Protein AF-A0A920RS95-F1 (afdb_monomer)

Secondary structure (DSSP, 8-state):
---SS-GGGSTTSS-HHHHHHHHHHHT-S-EEE---HHHHHHHT-SSHHHHHHHHHHHHHHHHHHHTT-TTEEEEEEE-GGG-HHHHHHHHHHHHHTT--EEEE-SSPPTTSPPTTSGGGTTTS----SEE------

Foldseek 3Di:
DDDPQDQCSHQLNPALVSVVVVCVVVPDQAEEDDDDPLVVVLVPDPDPVSNVVSLVVVLVVQLVSCPVDPRYQYAREQECLVDQVRSLVSVVVCVVSVHQHYEYDPDHPPPDDDCPDCRNVVSPDPPPGDYDDDDDD

Radius of gyration: 16.33 Å; Cα contacts (8 Å, |Δi|>4): 146; chains: 1; bounding box: 44×39×38 Å

Solvent-accessible surface area (backbone atoms only — not comparable to full-atom values): 8245 Å² total; per-residue (Å²): 135,80,76,88,58,49,70,84,64,22,79,31,58,88,41,46,67,43,30,49,51,46,40,60,77,71,65,62,83,66,44,80,46,75,80,59,72,69,45,59,57,30,74,64,44,85,48,66,70,56,24,53,54,36,45,54,52,50,32,53,47,40,51,59,47,29,69,75,39,92,44,42,43,32,45,33,67,31,55,51,74,71,35,54,75,54,22,48,53,44,48,53,52,33,52,77,67,71,50,69,31,45,35,62,69,90,68,62,49,91,94,57,73,56,85,83,40,67,70,63,60,74,75,78,63,86,81,88,54,61,76,56,86,79,84,85,128

Sequence (137 aa):
MSMEHKGWNGLGAFDSKERKLANDLLGFDAYILFPTSAFNQVIAAKEQKILMGGIQALNRGLATFCKEDKRMFPTAYIPLGLGPDIAKKFVEEAISMDFSVILIDTVAPRGQISFTHPDYKNSGQQFRMQICLLLYM

Structure (mmCIF, N/CA/C/O backbone):
data_AF-A0A920RS95-F1
#
_entry.id   AF-A0A920RS95-F1
#
loop_
_atom_site.group_PDB
_atom_site.id
_atom_site.type_symbol
_atom_site.label_atom_id
_atom_site.label_alt_id
_atom_site.label_comp_id
_atom_site.label_asym_id
_atom_site.label_entity_id
_atom_site.label_seq_id
_atom_site.pdbx_PDB_ins_code
_atom_site.Cartn_x
_atom_site.Cartn_y
_atom_site.Cartn_z
_atom_site.occupancy
_atom_site.B_iso_or_equiv
_atom_site.auth_seq_id
_atom_site.auth_comp_id
_atom_site.auth_asym_id
_atom_site.auth_atom_id
_atom_site.pdbx_PDB_model_num
ATOM 1 N N . MET A 1 1 ? -29.349 15.611 -5.390 1.00 51.88 1 MET A N 1
ATOM 2 C CA . MET A 1 1 ? -28.487 16.076 -4.283 1.00 51.88 1 MET A CA 1
ATOM 3 C C . MET A 1 1 ? -27.042 15.847 -4.693 1.00 51.88 1 MET A C 1
ATOM 5 O O . MET A 1 1 ? -26.689 14.702 -4.948 1.00 51.88 1 MET A O 1
ATOM 9 N N . SER A 1 2 ? -26.233 16.896 -4.848 1.00 75.25 2 SER A N 1
ATOM 10 C CA . SER A 1 2 ? -24.783 16.750 -5.026 1.00 75.25 2 SER A CA 1
ATOM 11 C C . SER A 1 2 ? -24.109 16.754 -3.657 1.00 75.25 2 SER A C 1
ATOM 13 O O . SER A 1 2 ? -24.389 17.629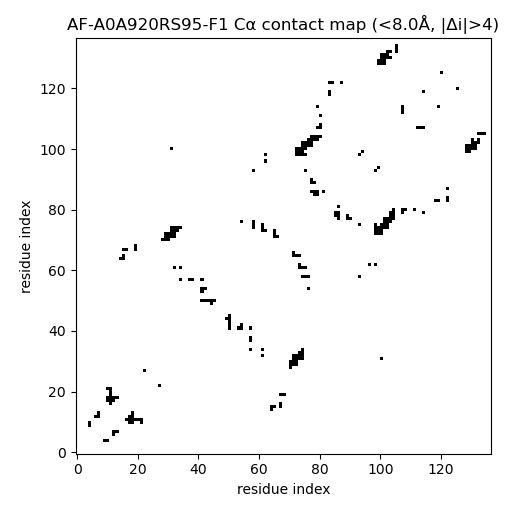 -2.846 1.00 75.25 2 SER A O 1
ATOM 15 N N . MET A 1 3 ? -23.225 15.793 -3.392 1.00 76.12 3 MET A N 1
ATOM 16 C CA . MET A 1 3 ? -22.359 15.824 -2.209 1.00 76.12 3 MET A CA 1
ATOM 17 C C . MET A 1 3 ? -21.352 16.974 -2.339 1.00 76.12 3 MET A C 1
ATOM 19 O O . MET A 1 3 ? -20.485 16.915 -3.213 1.00 76.12 3 MET A O 1
ATOM 23 N N . GLU A 1 4 ? -21.465 17.994 -1.484 1.00 79.56 4 GLU A N 1
ATOM 24 C CA . GLU A 1 4 ? -20.578 19.173 -1.487 1.00 79.56 4 GLU A CA 1
ATOM 25 C C . GLU A 1 4 ? -19.144 18.838 -1.046 1.00 79.56 4 GLU A C 1
ATOM 27 O O . GLU A 1 4 ? -18.174 19.366 -1.588 1.00 79.56 4 GLU A O 1
ATOM 32 N N . HIS A 1 5 ? -19.000 17.877 -0.133 1.00 83.62 5 HIS A N 1
ATOM 33 C CA . HIS A 1 5 ? -17.718 17.409 0.389 1.00 83.62 5 HIS A CA 1
ATOM 34 C C . HIS A 1 5 ? -17.476 15.965 -0.056 1.00 83.62 5 HIS A C 1
ATOM 36 O O . HIS A 1 5 ? -17.941 15.011 0.567 1.00 83.62 5 HIS A O 1
ATOM 42 N N . LYS A 1 6 ? -16.786 15.799 -1.190 1.00 81.81 6 LYS A N 1
ATOM 43 C CA . LYS A 1 6 ? -16.461 14.488 -1.774 1.00 81.81 6 LYS A CA 1
ATOM 44 C C . LYS A 1 6 ? -15.010 14.411 -2.232 1.00 81.81 6 LYS A C 1
ATOM 46 O O . LYS A 1 6 ? -14.385 15.431 -2.525 1.00 81.81 6 LYS A O 1
ATOM 51 N N . GLY A 1 7 ? -14.501 13.188 -2.367 1.00 84.44 7 GLY A N 1
ATOM 52 C CA . GLY A 1 7 ? -13.139 12.947 -2.841 1.00 84.44 7 GLY A CA 1
ATOM 53 C C . GLY A 1 7 ? -12.117 13.631 -1.935 1.00 84.44 7 GLY A C 1
ATOM 54 O O . GLY A 1 7 ? -12.075 13.343 -0.746 1.00 84.44 7 GLY A O 1
ATOM 55 N N . TRP A 1 8 ? -11.338 14.558 -2.496 1.00 86.19 8 TRP A N 1
ATOM 56 C CA . TRP A 1 8 ? -10.285 15.302 -1.792 1.00 86.19 8 TRP A CA 1
ATOM 57 C C . TRP A 1 8 ? -10.813 16.154 -0.632 1.00 86.19 8 TRP A C 1
ATOM 59 O O . TRP A 1 8 ? -10.119 16.328 0.359 1.00 86.19 8 TRP A O 1
ATOM 69 N N . ASN A 1 9 ? -12.048 16.646 -0.736 1.00 89.12 9 ASN A N 1
ATOM 70 C CA . ASN A 1 9 ? -12.681 17.449 0.313 1.00 89.12 9 ASN A CA 1
ATOM 71 C C . ASN A 1 9 ? -13.513 16.595 1.282 1.00 89.12 9 ASN A C 1
ATOM 73 O O . ASN A 1 9 ? -14.262 17.142 2.086 1.00 89.12 9 ASN A O 1
ATOM 77 N N . GLY A 1 10 ? -13.473 15.266 1.147 1.00 91.56 10 GLY A N 1
ATOM 78 C CA . GLY A 1 10 ? -14.188 14.360 2.038 1.00 91.56 10 GLY A CA 1
ATOM 79 C C . GLY A 1 10 ? -13.484 14.223 3.388 1.00 91.56 10 GLY A C 1
ATOM 80 O O . GLY A 1 10 ? -12.255 14.251 3.456 1.00 91.56 10 GLY A O 1
ATOM 81 N N . LEU A 1 11 ? -14.266 14.015 4.448 1.00 94.12 11 LEU A N 1
ATOM 82 C CA . LEU A 1 11 ? -13.754 13.726 5.789 1.00 94.12 11 LEU A CA 1
ATOM 83 C C . LEU A 1 11 ? -12.776 12.541 5.743 1.00 94.12 11 LEU A C 1
ATOM 85 O O . LEU A 1 11 ? -13.118 11.465 5.240 1.00 94.12 11 LEU A O 1
ATOM 89 N N . GLY A 1 12 ? -11.553 12.738 6.237 1.00 94.50 12 GLY A N 1
ATOM 90 C CA . GLY A 1 12 ? -10.539 11.684 6.249 1.00 94.50 12 GLY A CA 1
ATOM 91 C C . GLY A 1 12 ? -9.896 11.384 4.900 1.00 94.50 12 GLY A C 1
ATOM 92 O O . GLY A 1 12 ? -9.291 10.322 4.726 1.00 94.50 12 GLY A O 1
ATOM 93 N N . ALA A 1 13 ? -10.025 12.273 3.912 1.00 93.38 13 ALA A N 1
ATOM 94 C CA . ALA A 1 13 ? -9.297 12.149 2.650 1.00 93.38 13 ALA A CA 1
ATOM 95 C C . ALA A 1 13 ? -7.771 12.174 2.853 1.00 93.38 13 ALA A C 1
ATOM 97 O O . ALA A 1 13 ? -7.066 11.430 2.174 1.00 93.38 13 ALA A O 1
ATOM 98 N N . PHE A 1 14 ? -7.285 12.982 3.803 1.00 93.25 14 PHE A N 1
ATOM 99 C CA . PHE A 1 14 ? -5.853 13.203 4.047 1.00 93.25 14 PHE A CA 1
ATOM 100 C C . PHE A 1 14 ? -5.420 13.068 5.512 1.00 93.25 14 PHE A C 1
ATOM 102 O O . PHE A 1 14 ? -4.221 13.017 5.774 1.00 93.25 14 PHE A O 1
ATOM 109 N N . ASP A 1 15 ? -6.361 12.963 6.452 1.00 95.94 15 ASP A N 1
ATOM 110 C CA . ASP A 1 15 ? -6.082 12.760 7.876 1.00 95.94 15 ASP A CA 1
ATOM 111 C C . ASP A 1 15 ? -6.602 11.389 8.339 1.00 95.94 15 ASP A C 1
ATOM 113 O O . ASP A 1 15 ? -7.741 11.000 8.062 1.00 95.94 15 ASP A O 1
ATOM 117 N N . SER A 1 16 ? -5.752 10.625 9.025 1.00 96.81 16 SER A N 1
ATOM 118 C CA . SER A 1 16 ? -6.061 9.256 9.445 1.00 96.81 16 SER A CA 1
ATOM 119 C C . SER A 1 16 ? -7.069 9.197 10.595 1.00 96.81 16 SER A C 1
ATOM 121 O O . SER A 1 16 ? -7.872 8.262 10.657 1.00 96.81 16 SER A O 1
ATOM 123 N N . LYS A 1 17 ? -7.085 10.199 11.483 1.00 97.69 17 LYS A N 1
ATOM 124 C CA . LYS A 1 17 ? -8.046 10.285 12.596 1.00 97.69 17 LYS A CA 1
ATOM 125 C C . LYS A 1 17 ? -9.427 10.624 12.072 1.00 97.69 17 LYS A C 1
ATOM 127 O O . LYS A 1 17 ? -10.411 9.998 12.464 1.00 97.69 17 LYS A O 1
ATOM 132 N N . GLU A 1 18 ? -9.499 11.559 11.134 1.00 97.12 18 GLU A N 1
ATOM 133 C CA . GLU A 1 18 ? -10.737 11.842 10.419 1.00 97.12 18 GLU A CA 1
ATOM 134 C C . GLU A 1 18 ? -11.208 10.631 9.608 1.00 97.12 18 GLU A C 1
ATOM 136 O O . GLU A 1 18 ? -12.404 10.347 9.580 1.00 97.12 18 GLU A O 1
ATOM 141 N N . ARG A 1 19 ? -10.291 9.873 8.985 1.00 96.56 19 ARG A N 1
ATOM 142 C CA . ARG A 1 19 ? -10.655 8.641 8.267 1.00 96.56 19 ARG A CA 1
ATOM 143 C C . ARG A 1 19 ? -11.269 7.616 9.205 1.00 96.56 19 ARG A C 1
ATOM 145 O O . ARG A 1 19 ? -12.272 7.005 8.847 1.00 96.56 19 ARG A O 1
ATOM 152 N N . LYS A 1 20 ? -10.698 7.441 10.395 1.00 96.75 20 LYS A N 1
ATOM 153 C CA . LYS A 1 20 ? -11.257 6.566 11.428 1.00 96.75 20 LYS A CA 1
ATOM 154 C C . LYS A 1 20 ? -12.667 7.007 11.819 1.00 96.75 20 LYS A C 1
ATOM 156 O O . LYS A 1 20 ? -13.566 6.176 11.830 1.00 96.75 20 LYS A O 1
ATOM 161 N N . LEU A 1 21 ? -12.880 8.305 12.045 1.00 96.56 21 LEU A N 1
ATOM 162 C CA . LEU A 1 21 ? -14.210 8.844 12.337 1.00 96.56 21 LEU A CA 1
ATOM 163 C C . LEU A 1 21 ? -15.197 8.587 11.190 1.00 96.56 21 LEU A C 1
ATOM 165 O O . LEU A 1 21 ? -16.310 8.130 11.429 1.00 96.56 21 LEU A O 1
ATOM 169 N N . ALA A 1 22 ? -14.800 8.858 9.945 1.00 95.12 22 ALA A N 1
ATOM 170 C CA . ALA A 1 22 ? -15.642 8.604 8.779 1.00 95.12 22 ALA A CA 1
ATOM 171 C C . ALA A 1 22 ? -16.036 7.122 8.683 1.00 95.12 22 ALA A C 1
ATOM 173 O O . ALA A 1 22 ? -17.193 6.796 8.432 1.00 95.12 22 ALA A O 1
ATOM 174 N N . ASN A 1 23 ? -15.078 6.234 8.929 1.00 95.06 23 ASN A N 1
ATOM 175 C CA . ASN A 1 23 ? -15.271 4.793 8.968 1.00 95.06 23 ASN A CA 1
ATOM 176 C C . ASN A 1 23 ? -16.244 4.374 10.090 1.00 95.06 23 ASN A C 1
ATOM 178 O O . ASN A 1 23 ? -17.187 3.628 9.834 1.00 95.06 23 ASN A O 1
ATOM 182 N N . ASP A 1 24 ? -16.091 4.915 11.302 1.00 96.06 24 ASP A N 1
ATOM 183 C CA . ASP A 1 24 ? -17.012 4.665 12.421 1.00 96.06 24 ASP A CA 1
ATOM 184 C C . ASP A 1 24 ? -18.445 5.111 12.111 1.00 96.06 24 ASP A C 1
ATOM 186 O O . ASP A 1 24 ? -19.392 4.366 12.359 1.00 96.06 24 ASP A O 1
ATOM 190 N N . LEU A 1 25 ? -18.609 6.299 11.523 1.00 95.75 25 LEU A N 1
ATOM 191 C CA . LEU A 1 25 ? -19.919 6.842 11.148 1.00 95.75 25 LEU A CA 1
ATOM 192 C C . LEU A 1 25 ? -20.616 6.008 10.068 1.00 95.75 25 LEU A C 1
ATOM 194 O O . LEU A 1 25 ? -21.841 5.906 10.065 1.00 95.75 25 LEU A O 1
ATOM 198 N N . LEU A 1 26 ? -19.844 5.435 9.144 1.00 94.06 26 LEU A N 1
ATOM 199 C CA . LEU A 1 26 ? -20.363 4.579 8.078 1.00 94.06 26 LEU A CA 1
ATOM 200 C C . LEU A 1 26 ? -20.557 3.123 8.531 1.00 94.06 26 LEU A C 1
ATOM 202 O O . LEU A 1 26 ? -21.256 2.371 7.856 1.00 94.06 26 LEU A O 1
ATOM 206 N N . GLY A 1 27 ? -19.978 2.742 9.672 1.00 95.88 27 GLY A N 1
ATOM 207 C CA . GLY A 1 27 ? -20.210 1.459 10.325 1.00 95.88 27 GLY A CA 1
ATOM 208 C C . GLY A 1 27 ? -19.537 0.263 9.657 1.00 95.88 27 GLY A C 1
ATOM 209 O O . GLY A 1 27 ? -20.081 -0.834 9.753 1.00 95.88 27 GLY A O 1
ATOM 210 N N . PHE A 1 28 ? -18.394 0.428 8.974 1.00 94.19 28 PHE A N 1
ATOM 211 C CA . PHE A 1 28 ? -17.669 -0.744 8.464 1.00 94.19 28 PHE A CA 1
ATOM 212 C C . PHE A 1 28 ? -16.653 -1.315 9.466 1.00 94.19 28 PHE A C 1
ATOM 214 O O . PHE A 1 28 ? -15.985 -0.595 10.218 1.00 94.19 28 PHE A O 1
ATOM 221 N N . ASP A 1 29 ? -16.491 -2.635 9.408 1.00 94.56 29 ASP A N 1
ATOM 222 C CA . ASP A 1 29 ? -15.625 -3.404 10.305 1.00 94.56 29 ASP A CA 1
ATOM 223 C C . ASP A 1 29 ? -14.178 -3.536 9.803 1.00 94.56 29 ASP A C 1
ATOM 225 O O . ASP A 1 29 ? -13.265 -3.768 10.594 1.00 94.56 29 ASP A O 1
ATOM 229 N N . ALA A 1 30 ? -13.950 -3.387 8.494 1.00 94.38 30 ALA A N 1
ATOM 230 C CA . ALA A 1 30 ? -12.643 -3.501 7.849 1.00 94.38 30 ALA A CA 1
ATOM 231 C C . ALA A 1 30 ? -12.610 -2.734 6.519 1.00 94.38 30 ALA A C 1
ATOM 233 O O . ALA A 1 30 ? -13.618 -2.647 5.816 1.00 94.38 30 ALA A O 1
ATOM 234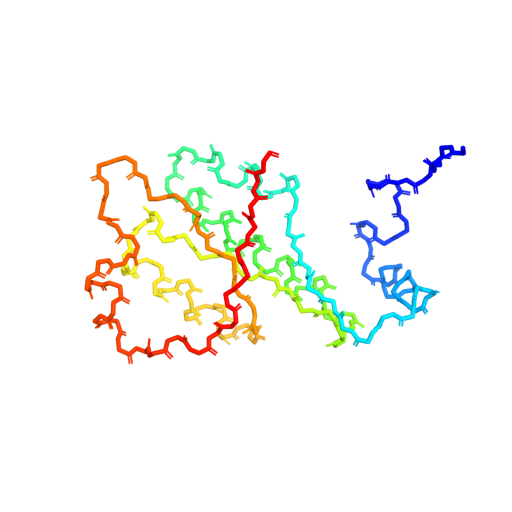 N N . TYR A 1 31 ? -11.437 -2.208 6.157 1.00 91.19 31 TYR A N 1
ATOM 235 C CA . TYR A 1 31 ? -11.262 -1.314 5.011 1.00 91.19 31 TYR A CA 1
ATOM 236 C C . TYR A 1 31 ? -9.945 -1.578 4.312 1.00 91.19 31 TYR A C 1
ATOM 238 O O . TYR A 1 31 ? -8.896 -1.516 4.943 1.00 91.19 31 TYR A O 1
ATOM 246 N N . ILE A 1 32 ? -9.979 -1.779 3.001 1.00 95.38 32 ILE A N 1
ATOM 247 C CA . ILE A 1 32 ? -8.761 -1.825 2.195 1.00 95.38 32 ILE A CA 1
ATOM 248 C C . ILE A 1 32 ? -8.499 -0.421 1.652 1.00 95.38 32 ILE A C 1
ATOM 250 O O . ILE A 1 32 ? -9.356 0.157 0.979 1.00 95.38 32 ILE A O 1
ATOM 254 N N . LEU A 1 33 ? -7.329 0.139 1.958 1.00 94.62 33 LEU A N 1
ATOM 255 C CA . LEU A 1 33 ? -6.959 1.492 1.559 1.00 94.62 33 LEU A CA 1
ATOM 256 C C . LEU A 1 33 ? -6.033 1.465 0.341 1.00 94.62 33 LEU A C 1
ATOM 258 O O . LEU A 1 33 ? -4.884 1.031 0.433 1.00 94.62 33 LEU A O 1
ATOM 262 N N . PHE A 1 34 ? -6.534 1.990 -0.778 1.00 95.12 34 PHE A N 1
ATOM 263 C CA . PHE A 1 34 ? -5.789 2.133 -2.027 1.00 95.12 34 PHE A CA 1
ATOM 264 C C . PHE A 1 34 ? -5.265 3.564 -2.209 1.00 95.12 34 PHE A C 1
ATOM 266 O O . PHE A 1 34 ? -5.967 4.527 -1.880 1.00 95.12 34 PHE A O 1
ATOM 273 N N . PRO A 1 35 ? -4.068 3.737 -2.790 1.00 94.00 35 PRO A N 1
ATOM 274 C CA . PRO A 1 35 ? -3.601 5.045 -3.218 1.00 94.00 35 PRO A CA 1
ATOM 275 C C . PRO A 1 35 ? -4.333 5.503 -4.490 1.00 94.00 35 PRO A C 1
ATOM 277 O O . PRO A 1 35 ? -4.733 4.694 -5.324 1.00 94.00 35 PRO A O 1
ATOM 280 N N . THR A 1 36 ? -4.481 6.820 -4.655 1.00 91.31 36 THR A N 1
ATOM 281 C CA . THR A 1 36 ? -5.154 7.433 -5.815 1.00 91.31 36 THR A CA 1
ATOM 282 C C . THR A 1 36 ? -4.181 8.297 -6.622 1.00 91.31 36 THR A C 1
ATOM 284 O O . THR A 1 36 ? -3.342 7.774 -7.350 1.00 91.31 36 THR A O 1
ATOM 287 N N . SER A 1 37 ? -4.218 9.623 -6.486 1.00 90.75 37 SER A N 1
ATOM 288 C CA . SER A 1 37 ? -3.423 10.536 -7.316 1.00 90.75 37 SER A CA 1
ATOM 289 C C . SER A 1 37 ? -1.912 10.363 -7.134 1.00 90.75 37 SER A C 1
ATOM 291 O O . SER A 1 37 ? -1.172 10.442 -8.112 1.00 90.75 37 SER A O 1
ATOM 293 N N . ALA A 1 38 ? -1.455 10.067 -5.913 1.00 92.69 38 ALA A N 1
ATOM 294 C CA . ALA A 1 38 ? -0.044 9.789 -5.643 1.00 92.69 38 ALA A CA 1
ATOM 295 C C . ALA A 1 38 ? 0.458 8.545 -6.398 1.00 92.69 38 ALA A C 1
ATOM 297 O O . ALA A 1 38 ? 1.592 8.528 -6.868 1.00 92.69 38 ALA A O 1
ATOM 298 N N . PHE A 1 39 ? -0.396 7.531 -6.577 1.00 95.50 39 PHE A N 1
ATOM 299 C CA . PHE A 1 39 ? -0.046 6.328 -7.330 1.00 95.50 39 PHE A CA 1
ATOM 300 C C . PHE A 1 39 ? 0.257 6.657 -8.790 1.00 95.50 39 PHE A C 1
ATOM 302 O O . PHE A 1 39 ? 1.333 6.326 -9.280 1.00 95.50 39 PHE A O 1
ATOM 309 N N . ASN A 1 40 ? -0.644 7.396 -9.446 1.00 93.06 40 ASN A N 1
ATOM 310 C CA . ASN A 1 40 ? -0.484 7.808 -10.843 1.00 93.06 40 ASN A CA 1
ATOM 311 C C . ASN A 1 40 ? 0.800 8.617 -11.067 1.00 93.06 40 ASN A C 1
ATOM 313 O O . ASN A 1 40 ? 1.464 8.452 -12.086 1.00 93.06 40 ASN A O 1
ATOM 317 N N . GLN A 1 41 ? 1.171 9.471 -10.110 1.00 93.94 41 GLN A N 1
ATOM 318 C CA . GLN A 1 41 ? 2.418 10.236 -10.173 1.00 93.94 41 GLN A CA 1
ATOM 319 C C . GLN A 1 41 ? 3.653 9.337 -10.043 1.00 93.94 41 GLN A C 1
ATOM 321 O O . GLN A 1 41 ? 4.608 9.505 -10.798 1.00 93.94 41 GLN A O 1
ATOM 326 N N . VAL A 1 42 ? 3.627 8.372 -9.118 1.00 96.44 42 VAL A N 1
ATOM 327 C CA . VAL A 1 42 ? 4.731 7.425 -8.906 1.00 96.44 42 VAL A CA 1
ATOM 328 C C . VAL A 1 42 ? 4.949 6.547 -10.137 1.00 96.44 42 VAL A C 1
ATOM 330 O O . VAL A 1 42 ? 6.075 6.463 -10.624 1.00 96.44 42 VAL A O 1
ATOM 333 N N . ILE A 1 43 ? 3.895 5.929 -10.678 1.00 94.06 43 ILE A N 1
ATOM 334 C CA . ILE A 1 43 ? 4.025 5.011 -11.824 1.00 94.06 43 ILE A CA 1
ATOM 335 C C . ILE A 1 43 ? 4.353 5.730 -13.141 1.00 94.06 43 ILE A C 1
ATOM 337 O O . ILE A 1 43 ? 4.825 5.098 -14.081 1.00 94.06 43 ILE A O 1
ATOM 341 N N . ALA A 1 44 ? 4.140 7.047 -13.216 1.00 94.44 44 ALA A N 1
ATOM 342 C CA . ALA A 1 44 ? 4.531 7.864 -14.364 1.00 94.44 44 ALA A CA 1
ATOM 343 C C . ALA A 1 44 ? 6.039 8.192 -14.400 1.00 94.44 44 ALA A C 1
ATOM 345 O O . ALA A 1 44 ? 6.516 8.793 -15.370 1.00 94.44 44 ALA A O 1
ATOM 346 N N . ALA A 1 45 ? 6.803 7.827 -13.363 1.00 96.50 45 ALA A N 1
ATOM 347 C CA . ALA A 1 45 ? 8.243 8.048 -13.322 1.00 96.50 45 ALA A CA 1
ATOM 348 C C . ALA A 1 45 ? 8.960 7.286 -14.451 1.00 96.50 45 ALA A C 1
ATOM 350 O O . ALA A 1 45 ? 8.842 6.071 -14.585 1.00 96.50 45 ALA A O 1
ATOM 351 N N . LYS A 1 46 ? 9.749 8.013 -15.251 1.00 93.62 46 LYS A N 1
ATOM 352 C CA . LYS A 1 46 ? 10.492 7.446 -16.392 1.00 93.62 46 LYS A CA 1
ATOM 353 C C . LYS A 1 46 ? 11.790 6.762 -15.977 1.00 93.62 46 LYS A C 1
ATOM 355 O O . LYS A 1 46 ? 12.224 5.804 -16.605 1.00 93.62 46 LYS A O 1
ATOM 360 N N . GLU A 1 47 ? 12.430 7.280 -14.935 1.00 96.81 47 GLU A N 1
ATOM 361 C CA . GLU A 1 47 ? 13.668 6.726 -14.405 1.00 96.81 47 GLU A CA 1
ATOM 362 C C . GLU A 1 47 ? 13.353 5.634 -13.387 1.00 96.81 47 GLU A C 1
ATOM 364 O O . GLU A 1 47 ? 12.694 5.887 -12.377 1.00 96.81 47 GLU A O 1
ATOM 369 N N . GLN A 1 48 ? 13.886 4.431 -13.603 1.00 95.44 48 GLN A N 1
ATOM 370 C CA . GLN A 1 48 ? 13.628 3.280 -12.733 1.00 95.44 48 GLN A CA 1
ATOM 371 C C . GLN A 1 48 ? 13.988 3.553 -11.264 1.00 95.44 48 GLN A C 1
ATOM 373 O O . GLN A 1 48 ? 13.271 3.127 -10.362 1.00 95.44 48 GLN A O 1
ATOM 378 N N . LYS A 1 49 ? 15.069 4.301 -11.001 1.00 97.25 49 LYS A N 1
ATOM 379 C CA . LYS A 1 49 ? 15.459 4.689 -9.635 1.00 97.25 49 LYS A CA 1
ATOM 380 C C . LYS A 1 49 ? 14.387 5.546 -8.954 1.00 97.25 49 LYS A C 1
ATOM 382 O O . LYS A 1 49 ? 14.101 5.337 -7.777 1.00 97.25 49 LYS A O 1
ATOM 387 N N . ILE A 1 50 ? 13.798 6.488 -9.691 1.00 98.12 50 ILE A N 1
ATOM 388 C CA . ILE A 1 50 ? 12.738 7.370 -9.192 1.00 98.12 50 ILE A CA 1
ATOM 389 C C . ILE A 1 50 ? 11.447 6.582 -8.989 1.00 98.12 50 ILE A C 1
ATOM 391 O O . ILE A 1 50 ? 10.819 6.726 -7.944 1.00 98.12 50 ILE A O 1
ATOM 395 N N . LEU A 1 51 ? 11.101 5.695 -9.928 1.00 97.50 51 LEU A N 1
ATOM 396 C CA . LEU A 1 51 ? 9.965 4.787 -9.791 1.00 97.50 51 LEU A CA 1
ATOM 397 C C . LEU A 1 51 ? 10.085 3.947 -8.514 1.00 97.50 51 LEU A C 1
ATOM 399 O O . LEU A 1 51 ? 9.208 4.008 -7.660 1.00 97.50 51 LEU A O 1
ATOM 403 N N . MET A 1 52 ? 11.191 3.218 -8.337 1.00 98.19 52 MET A N 1
ATOM 404 C CA . MET A 1 52 ? 11.386 2.360 -7.162 1.00 98.19 52 MET A CA 1
ATOM 405 C C . MET A 1 52 ? 11.343 3.163 -5.857 1.00 98.19 52 MET A C 1
ATOM 407 O O . MET A 1 52 ? 10.611 2.792 -4.942 1.00 98.19 52 MET A O 1
ATOM 411 N N . GLY A 1 53 ? 12.055 4.294 -5.780 1.00 98.38 53 GLY A N 1
ATOM 412 C CA . GLY A 1 53 ? 12.025 5.153 -4.593 1.00 98.38 53 GLY A CA 1
ATOM 413 C C . GLY A 1 53 ? 10.631 5.723 -4.300 1.00 98.38 53 GLY A C 1
ATOM 414 O O . GLY A 1 53 ? 10.225 5.795 -3.139 1.00 98.38 53 GLY A O 1
ATOM 415 N N . GLY A 1 54 ? 9.876 6.070 -5.345 1.00 98.44 54 GLY A N 1
ATOM 416 C CA . GLY A 1 54 ? 8.493 6.529 -5.248 1.00 98.44 54 GLY A CA 1
ATOM 417 C C . GLY A 1 54 ? 7.552 5.450 -4.718 1.00 98.44 54 GLY A C 1
ATOM 418 O O . GLY A 1 54 ? 6.753 5.732 -3.828 1.00 98.44 54 GLY A O 1
ATOM 419 N N . ILE A 1 55 ? 7.686 4.206 -5.186 1.00 98.44 55 ILE A N 1
ATOM 420 C CA . ILE A 1 55 ? 6.894 3.068 -4.691 1.00 98.44 55 ILE A CA 1
ATOM 421 C C . ILE A 1 55 ? 7.186 2.818 -3.210 1.00 98.44 55 ILE A C 1
ATOM 423 O O . ILE A 1 55 ? 6.262 2.674 -2.412 1.00 98.44 55 ILE A O 1
ATOM 427 N N . GLN A 1 56 ? 8.461 2.828 -2.816 1.00 98.44 56 GLN A N 1
ATOM 428 C CA . GLN A 1 56 ? 8.846 2.656 -1.414 1.00 98.44 56 GLN A CA 1
ATOM 429 C C . GLN A 1 56 ? 8.277 3.771 -0.526 1.00 98.44 56 GLN A C 1
ATOM 431 O O . GLN A 1 56 ? 7.751 3.508 0.556 1.00 98.44 56 GLN A O 1
ATOM 436 N N . ALA A 1 57 ? 8.347 5.026 -0.982 1.00 98.38 57 ALA A N 1
ATOM 437 C CA . ALA A 1 57 ? 7.756 6.154 -0.268 1.00 98.38 57 ALA A CA 1
ATOM 438 C C . ALA A 1 57 ? 6.227 6.029 -0.156 1.00 98.38 57 ALA A C 1
ATOM 440 O O . ALA A 1 57 ? 5.678 6.260 0.922 1.00 98.38 57 ALA A O 1
ATOM 441 N N . LEU A 1 58 ? 5.555 5.612 -1.232 1.00 98.31 58 LEU A N 1
ATOM 442 C CA . LEU A 1 58 ? 4.110 5.401 -1.266 1.00 98.31 58 LEU A CA 1
ATOM 443 C C . LEU A 1 58 ? 3.671 4.319 -0.274 1.00 98.31 58 LEU A C 1
ATOM 445 O O . LEU A 1 58 ? 2.774 4.560 0.535 1.00 98.31 58 LEU A O 1
ATOM 449 N N . ASN A 1 59 ? 4.337 3.162 -0.293 1.00 98.31 59 ASN A N 1
ATOM 450 C CA . ASN A 1 59 ? 4.037 2.052 0.610 1.00 98.31 59 ASN A CA 1
ATOM 451 C C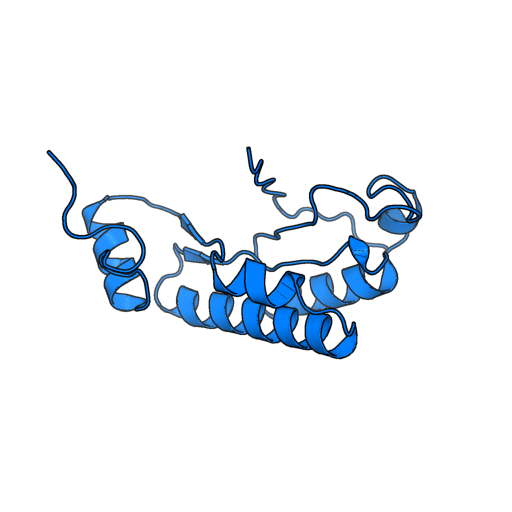 . ASN A 1 59 ? 4.250 2.472 2.073 1.00 98.31 59 ASN A C 1
ATOM 453 O O . ASN A 1 59 ? 3.350 2.305 2.894 1.00 98.31 59 ASN A O 1
ATOM 457 N N . ARG A 1 60 ? 5.377 3.120 2.408 1.00 98.06 60 ARG A N 1
ATOM 458 C CA . ARG A 1 60 ? 5.601 3.645 3.771 1.00 98.06 60 ARG A CA 1
ATOM 459 C C . ARG A 1 60 ? 4.555 4.679 4.192 1.00 98.06 60 ARG A C 1
ATOM 461 O O . ARG A 1 60 ? 4.152 4.698 5.357 1.00 98.06 60 ARG A O 1
ATOM 468 N N . GLY A 1 61 ? 4.118 5.529 3.264 1.00 97.44 61 GLY A N 1
ATOM 469 C CA . GLY A 1 61 ? 3.066 6.515 3.500 1.00 97.44 61 GLY A CA 1
ATOM 470 C C . GLY A 1 61 ? 1.735 5.859 3.866 1.00 97.44 61 GLY A C 1
ATOM 471 O O . GLY A 1 61 ? 1.158 6.191 4.899 1.00 97.44 61 GLY A O 1
ATOM 472 N N . LEU A 1 62 ? 1.292 4.873 3.080 1.00 97.44 62 LEU A N 1
ATOM 473 C CA . LEU A 1 62 ? 0.065 4.114 3.352 1.00 97.44 62 LEU A CA 1
ATOM 474 C C . LEU A 1 62 ? 0.146 3.325 4.661 1.00 97.44 62 LEU A C 1
ATOM 476 O O . LEU A 1 62 ? -0.805 3.355 5.444 1.00 97.44 62 LEU A O 1
ATOM 480 N N . ALA A 1 63 ? 1.284 2.674 4.924 1.00 97.25 63 ALA A N 1
ATOM 481 C CA . ALA A 1 63 ? 1.526 1.986 6.190 1.00 97.25 63 ALA A CA 1
ATOM 482 C C . ALA A 1 63 ? 1.376 2.947 7.371 1.00 97.25 63 ALA A C 1
ATOM 484 O O . ALA A 1 63 ? 0.698 2.640 8.344 1.00 97.25 63 ALA A O 1
ATOM 485 N N . THR A 1 64 ? 1.982 4.132 7.272 1.00 97.50 64 THR A N 1
ATOM 486 C CA . THR A 1 64 ? 1.930 5.151 8.327 1.00 97.50 64 THR A CA 1
ATOM 487 C C . THR A 1 64 ? 0.516 5.681 8.527 1.00 97.50 64 THR A C 1
ATOM 489 O O . THR A 1 64 ? 0.071 5.777 9.667 1.00 97.50 64 THR A O 1
ATOM 492 N N . PHE A 1 65 ? -0.203 5.969 7.441 1.00 97.19 65 PHE A N 1
ATOM 493 C CA . PHE A 1 65 ? -1.581 6.455 7.494 1.00 97.19 65 PHE A CA 1
ATOM 494 C C . PHE A 1 65 ? -2.518 5.459 8.195 1.00 97.19 65 PHE A C 1
ATOM 496 O O . PHE A 1 65 ? -3.332 5.853 9.026 1.00 97.19 65 PHE A O 1
ATOM 503 N N . CYS A 1 66 ? -2.373 4.160 7.918 1.00 96.69 66 CYS A N 1
ATOM 504 C CA . CYS A 1 66 ? -3.242 3.129 8.491 1.00 96.69 66 CYS A CA 1
ATOM 505 C C . CYS A 1 66 ? -2.907 2.756 9.946 1.00 96.69 66 CYS A C 1
ATOM 507 O O . CYS A 1 66 ? -3.688 2.051 10.577 1.00 96.69 66 CYS A O 1
ATOM 509 N N . LYS A 1 67 ? -1.799 3.242 10.530 1.00 96.31 67 LYS A N 1
ATOM 510 C CA . LYS A 1 67 ? -1.459 2.961 11.944 1.00 96.31 67 LYS A CA 1
ATOM 511 C C . LYS A 1 67 ? -2.498 3.476 12.942 1.00 96.31 67 LYS A C 1
ATOM 513 O O . LYS A 1 67 ? -2.551 2.972 14.060 1.00 96.31 67 LYS A O 1
ATOM 518 N N . GLU A 1 68 ? -3.298 4.469 12.555 1.00 97.44 68 GLU A N 1
ATOM 519 C CA . GLU A 1 68 ? -4.336 5.058 13.410 1.00 97.44 68 GLU A CA 1
ATOM 520 C C . GLU A 1 68 ? -5.458 4.065 13.762 1.00 97.44 68 GLU A C 1
ATOM 522 O O . GLU A 1 68 ? -6.079 4.171 14.823 1.00 97.44 68 GLU A O 1
ATOM 527 N N . ASP A 1 69 ? -5.725 3.082 12.896 1.00 97.00 69 ASP A N 1
ATOM 528 C CA . ASP A 1 69 ? -6.817 2.131 13.083 1.00 97.00 69 ASP A CA 1
ATOM 529 C C . ASP A 1 69 ? -6.489 0.765 12.476 1.00 97.00 69 ASP A C 1
ATOM 531 O O . ASP A 1 69 ? -6.294 0.624 11.273 1.00 97.00 69 ASP A O 1
ATOM 535 N N . LYS A 1 70 ? -6.521 -0.275 13.313 1.00 95.56 70 LYS A N 1
ATOM 536 C CA . LYS A 1 70 ? -6.231 -1.662 12.918 1.00 95.56 70 LYS A CA 1
ATOM 537 C C . LYS A 1 70 ? -7.232 -2.242 11.912 1.00 95.56 70 LYS A C 1
ATOM 539 O O . LYS A 1 70 ? -6.944 -3.277 11.321 1.00 95.56 70 LYS A O 1
ATOM 544 N N . ARG A 1 71 ? -8.398 -1.612 11.728 1.00 95.94 71 ARG A N 1
ATOM 545 C CA . ARG A 1 71 ? -9.379 -1.986 10.696 1.00 95.94 71 ARG A CA 1
ATOM 546 C C . ARG A 1 71 ? -8.980 -1.491 9.303 1.00 95.94 71 ARG A C 1
ATOM 548 O O . ARG A 1 71 ? -9.605 -1.895 8.324 1.00 95.94 71 ARG A O 1
ATOM 555 N N . MET A 1 72 ? -7.985 -0.604 9.197 1.00 95.88 72 MET A N 1
ATOM 556 C CA . MET A 1 72 ? -7.470 -0.104 7.924 1.00 95.88 72 MET A CA 1
ATOM 557 C C . MET A 1 72 ? -6.309 -0.974 7.438 1.00 95.88 72 MET A C 1
ATOM 559 O O . MET A 1 72 ? -5.242 -1.022 8.045 1.00 95.88 72 MET A O 1
ATOM 563 N N . PHE A 1 73 ? -6.513 -1.632 6.304 1.00 96.56 73 PHE A N 1
ATOM 564 C CA . PHE A 1 73 ? -5.548 -2.494 5.640 1.00 96.56 73 PHE A CA 1
ATOM 565 C C . PHE A 1 73 ? -4.944 -1.748 4.444 1.00 96.56 73 PHE A C 1
ATOM 567 O O . PHE A 1 73 ? -5.603 -1.625 3.406 1.00 96.56 73 PHE A O 1
ATOM 574 N N . PRO A 1 74 ? -3.714 -1.220 4.556 1.00 96.62 74 PRO A N 1
ATOM 575 C CA . PRO A 1 74 ? -3.068 -0.546 3.439 1.00 96.62 74 PRO A CA 1
ATOM 576 C C . PRO A 1 74 ? -2.696 -1.554 2.348 1.00 96.62 74 PRO A C 1
ATOM 578 O O . PRO A 1 74 ? -2.319 -2.689 2.643 1.00 96.62 74 PRO A O 1
ATOM 581 N N . THR A 1 75 ? -2.747 -1.134 1.083 1.00 97.19 75 THR A N 1
ATOM 582 C CA . THR A 1 75 ? -2.210 -1.930 -0.030 1.00 97.19 75 THR A CA 1
ATOM 583 C C . THR A 1 75 ? -0.758 -1.565 -0.319 1.00 97.19 75 THR A C 1
ATOM 585 O O . THR A 1 75 ? -0.476 -0.402 -0.612 1.00 97.19 75 THR A O 1
ATOM 588 N N . ALA A 1 76 ? 0.156 -2.535 -0.307 1.00 97.56 76 ALA A N 1
ATOM 589 C CA . ALA A 1 76 ? 1.518 -2.328 -0.801 1.00 97.56 76 ALA A CA 1
ATOM 590 C C . ALA A 1 76 ? 1.556 -2.541 -2.313 1.00 97.56 76 ALA A C 1
ATOM 592 O O . ALA A 1 76 ? 1.172 -3.604 -2.799 1.00 97.56 76 ALA A O 1
ATOM 593 N N . TYR A 1 77 ? 2.038 -1.557 -3.066 1.00 97.62 77 TYR A N 1
ATOM 594 C CA . TYR A 1 77 ? 2.248 -1.740 -4.493 1.00 97.62 77 TYR A CA 1
ATOM 595 C C . TYR A 1 77 ? 3.522 -2.539 -4.770 1.00 97.62 77 TYR A C 1
ATOM 597 O O . TYR A 1 77 ? 4.599 -2.187 -4.278 1.00 97.62 77 TYR A O 1
ATOM 605 N N . ILE A 1 78 ? 3.383 -3.588 -5.581 1.00 96.44 78 ILE A N 1
ATOM 606 C CA . ILE A 1 78 ? 4.452 -4.481 -6.021 1.00 96.44 78 ILE A CA 1
ATOM 607 C C . ILE A 1 78 ? 4.582 -4.362 -7.548 1.00 96.44 78 ILE A C 1
ATOM 609 O O . ILE A 1 78 ? 3.678 -4.795 -8.268 1.00 96.44 78 ILE A O 1
ATOM 6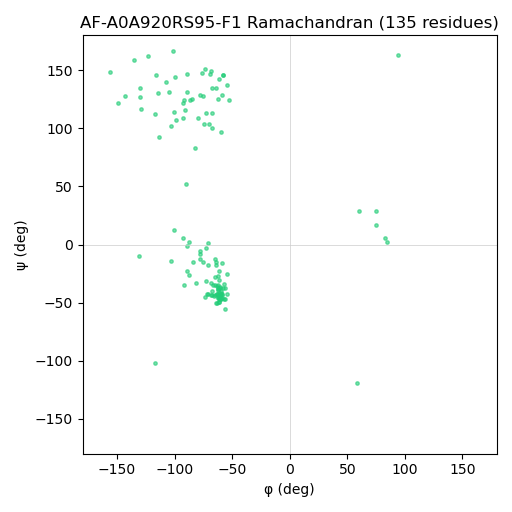13 N N . PRO A 1 79 ? 5.693 -3.802 -8.060 1.00 94.94 79 PRO A N 1
ATOM 614 C CA . PRO A 1 79 ? 5.870 -3.563 -9.488 1.00 94.94 79 PRO A CA 1
ATOM 615 C C . PRO A 1 79 ? 6.344 -4.836 -10.200 1.00 94.94 79 PRO A C 1
ATOM 617 O O . PRO A 1 79 ? 7.541 -5.021 -10.442 1.00 94.94 79 PRO A O 1
ATOM 620 N N . LEU A 1 80 ? 5.411 -5.719 -10.555 1.00 93.25 80 LEU A N 1
ATOM 621 C CA . LEU A 1 80 ? 5.703 -6.907 -11.362 1.00 93.25 80 LEU A CA 1
ATOM 622 C C . LEU A 1 80 ? 6.339 -6.523 -12.704 1.00 93.25 80 LEU A C 1
ATOM 624 O O . LEU A 1 80 ? 7.232 -7.215 -13.180 1.00 93.25 80 LEU A O 1
ATOM 628 N N . GLY A 1 81 ? 5.964 -5.382 -13.285 1.00 92.00 81 GLY A N 1
ATOM 629 C CA . GLY A 1 81 ? 6.545 -4.881 -14.533 1.00 92.00 81 GLY A CA 1
ATOM 630 C C . GLY A 1 81 ? 8.065 -4.645 -14.504 1.00 92.00 81 GLY A C 1
ATOM 631 O O . GLY A 1 81 ? 8.673 -4.552 -15.569 1.00 92.00 81 GLY A O 1
ATOM 632 N N . LEU A 1 82 ? 8.691 -4.583 -13.321 1.00 93.12 82 LEU A N 1
ATOM 633 C CA . LEU A 1 82 ? 10.151 -4.478 -13.160 1.00 93.12 82 LEU A CA 1
ATOM 634 C C . LEU A 1 82 ? 10.870 -5.837 -13.135 1.00 93.12 82 LEU A C 1
ATOM 636 O O . LEU A 1 82 ? 12.092 -5.884 -12.987 1.00 93.12 82 LEU A O 1
ATOM 640 N N . GLY A 1 83 ? 10.129 -6.932 -13.296 1.00 91.69 83 GLY A N 1
ATOM 641 C CA . GLY A 1 83 ? 10.653 -8.290 -13.324 1.00 91.69 83 GLY A CA 1
ATOM 642 C C . GLY A 1 83 ? 10.619 -8.994 -11.960 1.00 91.69 83 GLY A C 1
ATOM 643 O O . GLY A 1 83 ? 10.496 -8.353 -10.910 1.00 91.69 83 GLY A O 1
ATOM 644 N N . PRO A 1 84 ? 10.740 -10.335 -11.964 1.00 90.50 84 PRO A N 1
ATOM 645 C CA . PRO A 1 84 ? 10.494 -11.181 -10.795 1.00 90.50 84 PRO A CA 1
ATOM 646 C C . PRO A 1 84 ? 11.443 -10.898 -9.623 1.00 90.50 84 PRO A C 1
ATOM 648 O O . PRO A 1 84 ? 10.993 -10.852 -8.478 1.00 90.50 84 PRO A O 1
ATOM 651 N N . ASP A 1 85 ? 12.728 -10.643 -9.886 1.00 91.38 85 ASP A N 1
ATOM 652 C CA . ASP A 1 85 ? 13.724 -10.404 -8.831 1.00 91.38 85 ASP A CA 1
ATOM 653 C C . ASP A 1 85 ? 13.476 -9.099 -8.069 1.00 91.38 85 ASP A C 1
ATOM 655 O O . ASP A 1 85 ? 13.630 -9.039 -6.847 1.00 91.38 85 ASP A O 1
ATOM 659 N N . ILE A 1 86 ? 13.086 -8.035 -8.779 1.00 94.19 86 ILE A N 1
ATOM 660 C CA . ILE A 1 86 ? 12.771 -6.744 -8.157 1.00 94.19 86 ILE A CA 1
ATOM 661 C C . ILE A 1 86 ? 11.430 -6.838 -7.433 1.00 94.19 86 ILE A C 1
ATOM 663 O O . ILE A 1 86 ? 11.340 -6.427 -6.276 1.00 94.19 86 ILE A O 1
ATOM 667 N N . ALA A 1 87 ? 10.415 -7.425 -8.069 1.00 94.00 87 ALA A N 1
ATOM 668 C CA . ALA A 1 87 ? 9.113 -7.644 -7.448 1.00 94.00 87 ALA A CA 1
ATOM 669 C C . ALA A 1 87 ? 9.234 -8.412 -6.124 1.00 94.00 87 ALA A C 1
ATOM 671 O O . ALA A 1 87 ? 8.634 -8.010 -5.128 1.00 94.00 87 ALA A O 1
ATOM 672 N N . LYS A 1 88 ? 10.072 -9.458 -6.078 1.00 92.31 88 LYS A N 1
ATOM 673 C CA . LYS A 1 88 ? 10.339 -10.225 -4.857 1.00 92.31 88 LYS A CA 1
ATOM 674 C C . LYS A 1 88 ? 10.840 -9.340 -3.713 1.00 92.31 88 LYS A C 1
ATOM 676 O O . LYS A 1 88 ? 10.295 -9.419 -2.617 1.00 92.31 88 LYS A O 1
ATOM 681 N N . LYS A 1 89 ? 11.807 -8.454 -3.975 1.00 95.75 89 LYS A N 1
ATOM 682 C CA . LYS A 1 89 ? 12.337 -7.524 -2.960 1.00 95.75 89 LYS A CA 1
ATOM 683 C C . LYS A 1 89 ? 11.253 -6.604 -2.400 1.00 95.75 89 LYS A C 1
ATOM 685 O O . LYS A 1 89 ? 11.210 -6.371 -1.198 1.00 95.75 89 LYS A O 1
ATOM 690 N N . PHE A 1 90 ? 10.354 -6.111 -3.254 1.00 96.81 90 PHE A N 1
ATOM 691 C CA . PHE A 1 90 ? 9.221 -5.295 -2.806 1.00 96.81 90 PHE A CA 1
ATOM 692 C C . PHE A 1 90 ? 8.221 -6.092 -1.965 1.00 96.81 90 PHE A C 1
ATOM 694 O O . PHE A 1 90 ? 7.653 -5.539 -1.024 1.00 96.81 90 PHE A O 1
ATOM 701 N N . VAL A 1 91 ? 8.011 -7.380 -2.263 1.00 94.69 91 VAL A N 1
ATOM 702 C CA . VAL A 1 91 ? 7.164 -8.233 -1.418 1.00 94.69 91 VAL A CA 1
ATOM 703 C C . VAL A 1 91 ? 7.819 -8.474 -0.061 1.00 94.69 91 VAL A C 1
ATOM 705 O O . VAL A 1 91 ? 7.144 -8.359 0.956 1.00 94.69 91 VAL A O 1
ATOM 708 N N . GLU A 1 92 ? 9.120 -8.758 -0.024 1.00 94.81 92 GLU A N 1
ATOM 709 C CA . GLU A 1 92 ? 9.871 -8.910 1.229 1.00 94.81 92 GLU A CA 1
ATOM 710 C C . GLU A 1 92 ? 9.799 -7.631 2.083 1.00 94.81 92 GLU A C 1
ATOM 712 O O . GLU A 1 92 ? 9.523 -7.705 3.282 1.00 94.81 92 GLU A O 1
ATOM 717 N N . GLU A 1 93 ? 9.951 -6.455 1.461 1.00 96.38 93 GLU A N 1
ATOM 718 C CA . GLU A 1 93 ? 9.775 -5.157 2.127 1.00 96.38 93 GLU A CA 1
ATOM 719 C C . GLU A 1 93 ? 8.345 -4.995 2.672 1.00 96.38 93 GLU A C 1
ATOM 721 O O . GLU A 1 93 ? 8.168 -4.637 3.836 1.00 96.38 93 GLU A O 1
ATOM 726 N N . ALA A 1 94 ? 7.318 -5.312 1.877 1.00 96.31 94 ALA A N 1
ATOM 727 C CA . ALA A 1 94 ? 5.919 -5.249 2.306 1.00 96.31 94 ALA A CA 1
ATOM 728 C C . ALA A 1 94 ? 5.623 -6.185 3.492 1.00 96.31 94 ALA A C 1
ATOM 730 O O . ALA A 1 94 ? 4.980 -5.762 4.454 1.00 96.31 94 ALA A O 1
ATOM 731 N N . ILE A 1 95 ? 6.136 -7.419 3.463 1.00 94.31 95 ILE A N 1
ATOM 732 C CA . ILE A 1 95 ? 6.008 -8.380 4.568 1.00 94.31 95 ILE A CA 1
ATOM 733 C C . ILE A 1 95 ? 6.683 -7.830 5.827 1.00 94.31 95 ILE A C 1
ATOM 735 O O . ILE A 1 95 ? 6.086 -7.869 6.897 1.00 94.31 95 ILE A O 1
ATOM 739 N N . SER A 1 96 ? 7.889 -7.260 5.712 1.00 95.38 96 SER A N 1
ATOM 740 C CA . SER A 1 96 ? 8.594 -6.656 6.858 1.00 95.38 96 SER A CA 1
ATOM 741 C C . SER A 1 96 ? 7.875 -5.446 7.472 1.00 95.38 96 SER A C 1
ATOM 743 O O . SER A 1 96 ? 8.180 -5.054 8.595 1.00 95.38 96 SER A O 1
ATOM 745 N N . MET A 1 97 ? 6.934 -4.851 6.735 1.00 94.44 97 MET A N 1
ATOM 746 C CA . MET A 1 97 ? 6.087 -3.743 7.177 1.00 94.44 97 MET A CA 1
ATOM 747 C C . MET A 1 97 ? 4.678 -4.206 7.597 1.00 94.44 97 MET A C 1
ATOM 749 O O . MET A 1 97 ? 3.792 -3.365 7.747 1.00 94.44 97 MET A O 1
ATOM 753 N N . ASP A 1 98 ? 4.463 -5.516 7.764 1.00 93.94 98 ASP A N 1
ATOM 754 C CA . ASP A 1 98 ? 3.198 -6.146 8.173 1.00 93.94 98 ASP A CA 1
ATOM 755 C C . ASP A 1 98 ? 2.012 -5.894 7.220 1.00 93.94 98 ASP A C 1
ATOM 757 O O . ASP A 1 98 ? 0.842 -5.893 7.620 1.00 93.94 98 ASP A O 1
ATOM 761 N N . PHE A 1 99 ? 2.277 -5.701 5.924 1.00 95.44 99 PHE A N 1
ATOM 762 C CA . PHE A 1 99 ? 1.200 -5.605 4.939 1.00 95.44 99 PHE A CA 1
ATOM 763 C C . PHE A 1 99 ? 0.476 -6.941 4.766 1.00 95.44 99 PHE A C 1
ATOM 765 O O . PHE A 1 99 ? 1.092 -7.987 4.582 1.00 95.44 99 PHE A O 1
ATOM 772 N N . SER A 1 100 ? -0.857 -6.883 4.742 1.00 92.44 100 SER A N 1
ATOM 773 C CA . SER A 1 100 ? -1.723 -8.041 4.461 1.00 92.44 100 SER A CA 1
ATOM 774 C C . SER A 1 100 ? -2.305 -8.037 3.041 1.00 92.44 100 SER A C 1
ATOM 776 O O . SER A 1 100 ? -2.838 -9.049 2.586 1.00 92.44 100 SER A O 1
ATOM 778 N N . VAL A 1 101 ? -2.218 -6.903 2.336 1.00 94.75 101 VAL A N 1
ATOM 779 C CA . VAL A 1 101 ? -2.790 -6.708 0.998 1.00 94.75 101 VAL A CA 1
ATOM 780 C C . VAL A 1 101 ? -1.732 -6.126 0.069 1.00 94.75 101 VAL A C 1
ATOM 782 O O . VAL A 1 101 ? -1.041 -5.167 0.421 1.00 94.75 101 VAL A O 1
ATOM 785 N N . ILE A 1 102 ? -1.638 -6.678 -1.142 1.00 94.31 102 ILE A N 1
ATOM 786 C CA . ILE A 1 102 ? -0.805 -6.131 -2.214 1.00 94.31 102 ILE A CA 1
ATOM 787 C C . ILE A 1 102 ? -1.638 -5.677 -3.403 1.00 94.31 102 ILE A C 1
ATOM 789 O O . ILE A 1 102 ? -2.649 -6.286 -3.755 1.00 94.31 102 ILE A O 1
ATOM 793 N N . LEU A 1 103 ? -1.156 -4.615 -4.034 1.00 95.12 103 LEU A N 1
ATOM 794 C CA . LEU A 1 103 ? -1.588 -4.120 -5.329 1.00 95.12 103 LEU A CA 1
ATOM 795 C C . LEU A 1 103 ? -0.510 -4.487 -6.355 1.00 95.12 103 LEU A C 1
ATOM 797 O O . LEU A 1 103 ? 0.670 -4.235 -6.123 1.00 95.12 103 LEU A O 1
ATOM 801 N N . ILE A 1 104 ? -0.910 -5.066 -7.482 1.00 92.56 104 ILE A N 1
ATOM 802 C CA . ILE A 1 104 ? -0.003 -5.470 -8.565 1.00 92.56 104 ILE A CA 1
ATOM 803 C C . ILE A 1 104 ? -0.400 -4.801 -9.876 1.00 92.56 104 ILE A C 1
ATOM 805 O O . ILE A 1 104 ? -1.534 -4.343 -10.036 1.00 92.56 104 ILE A O 1
ATOM 809 N N . ASP A 1 105 ? 0.530 -4.785 -10.825 1.00 90.38 105 ASP A N 1
ATOM 810 C CA . ASP A 1 105 ? 0.243 -4.441 -12.212 1.00 90.38 105 ASP A CA 1
ATOM 811 C C . ASP A 1 105 ? -0.879 -5.323 -12.783 1.00 90.38 105 ASP A C 1
ATOM 813 O O . ASP A 1 105 ? -0.896 -6.545 -12.610 1.00 90.38 105 ASP A O 1
ATOM 817 N N . THR A 1 106 ? -1.799 -4.709 -13.522 1.00 86.19 106 THR A N 1
ATOM 818 C CA . THR A 1 106 ? -2.869 -5.432 -14.226 1.00 86.19 106 THR A CA 1
ATOM 819 C C . THR A 1 106 ? -2.444 -5.899 -15.614 1.00 86.19 106 THR A C 1
ATOM 821 O O . THR A 1 106 ? -2.972 -6.887 -16.121 1.00 86.19 106 THR A O 1
ATOM 824 N N . VAL A 1 107 ? -1.483 -5.206 -16.234 1.00 85.44 107 VAL A N 1
ATOM 825 C CA . VAL A 1 107 ? -1.029 -5.460 -17.604 1.00 85.44 107 VAL A CA 1
ATOM 826 C C . VAL A 1 107 ? 0.491 -5.555 -17.627 1.00 85.44 107 VAL A C 1
ATOM 828 O O . VAL A 1 107 ? 1.186 -4.652 -17.166 1.00 85.44 107 VAL A O 1
ATOM 831 N N . ALA A 1 108 ? 1.008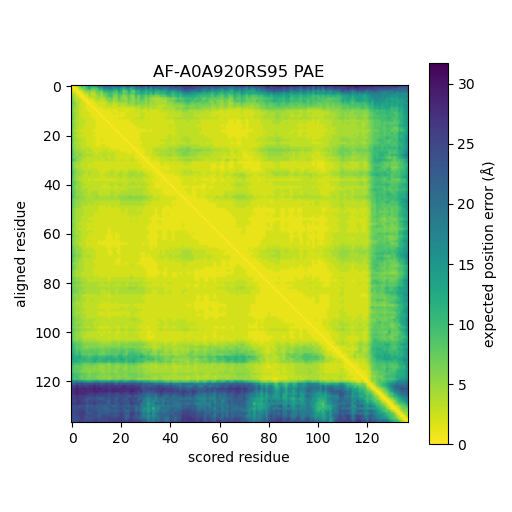 -6.645 -18.194 1.00 85.88 108 ALA A N 1
ATOM 832 C CA . ALA A 1 108 ? 2.441 -6.802 -18.408 1.00 85.88 108 ALA A CA 1
ATOM 833 C C . ALA A 1 108 ? 2.954 -5.743 -19.402 1.00 85.88 108 ALA A C 1
ATOM 835 O O . ALA A 1 108 ? 2.330 -5.550 -20.453 1.00 85.88 108 ALA A O 1
ATOM 836 N N . PRO A 1 109 ? 4.085 -5.068 -19.120 1.00 85.44 109 PRO A N 1
ATOM 837 C CA . PRO A 1 109 ? 4.653 -4.110 -20.057 1.00 85.44 109 PRO A CA 1
ATOM 838 C C . PRO A 1 109 ? 4.959 -4.761 -21.409 1.00 85.44 109 PRO A C 1
ATOM 840 O O . PRO A 1 109 ? 5.359 -5.924 -21.496 1.00 85.44 109 PRO A O 1
ATOM 843 N N . ARG A 1 110 ? 4.799 -3.995 -22.491 1.00 86.31 110 ARG A N 1
ATOM 844 C CA . ARG A 1 110 ? 5.066 -4.494 -23.843 1.00 86.31 110 ARG A CA 1
ATOM 845 C C . ARG A 1 110 ? 6.518 -4.971 -23.955 1.00 86.31 110 ARG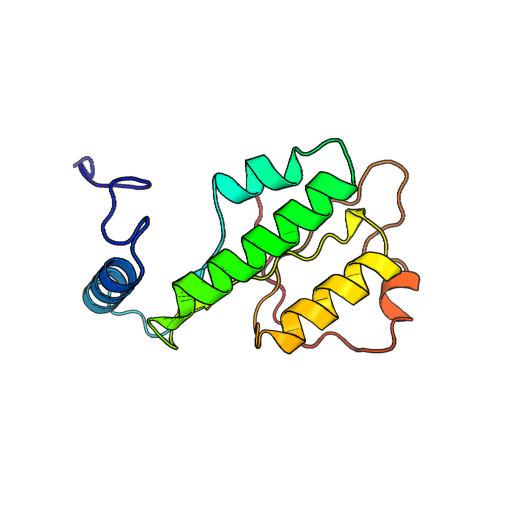 A C 1
ATOM 847 O O . ARG A 1 110 ? 7.441 -4.226 -23.642 1.00 86.31 110 ARG A O 1
ATOM 854 N N . GLY A 1 111 ? 6.703 -6.193 -24.452 1.00 85.44 111 GLY A N 1
ATOM 855 C CA . GLY A 1 111 ? 8.026 -6.804 -24.614 1.00 85.44 111 GLY A CA 1
ATOM 856 C C . GLY A 1 111 ? 8.589 -7.459 -23.349 1.00 85.44 111 GLY A C 1
ATOM 857 O O . GLY A 1 111 ? 9.726 -7.914 -23.384 1.00 85.44 111 GLY A O 1
ATOM 858 N N . GLN A 1 112 ? 7.815 -7.527 -22.261 1.00 85.56 112 GLN A N 1
ATOM 859 C CA . GLN A 1 112 ? 8.165 -8.269 -21.048 1.00 85.56 112 GLN A CA 1
ATOM 860 C C . GLN A 1 112 ? 7.426 -9.610 -20.974 1.00 85.56 112 GLN A C 1
ATOM 862 O O . GLN A 1 112 ? 6.480 -9.870 -21.722 1.00 85.56 112 GLN A O 1
ATOM 867 N N . ILE A 1 113 ? 7.871 -10.476 -20.063 1.00 86.94 113 ILE A N 1
ATOM 868 C CA . ILE A 1 113 ? 7.218 -11.760 -19.791 1.00 86.94 113 ILE A CA 1
ATOM 869 C C . ILE A 1 113 ? 5.847 -11.562 -19.127 1.00 86.94 113 ILE A C 1
ATOM 871 O O . ILE A 1 113 ? 5.629 -10.617 -18.369 1.00 86.94 113 ILE A O 1
ATOM 875 N N . SER A 1 114 ? 4.923 -12.490 -19.389 1.00 88.00 114 SER A N 1
ATOM 876 C CA . SER A 1 114 ? 3.622 -12.540 -18.710 1.00 88.00 114 SER A CA 1
ATOM 877 C C . SER A 1 114 ? 3.796 -12.655 -17.191 1.00 88.00 114 SER A C 1
ATOM 879 O O . SER A 1 114 ? 4.671 -13.382 -16.723 1.00 88.00 114 SER A O 1
ATOM 881 N N . PHE A 1 115 ? 2.901 -12.051 -16.406 1.00 87.56 115 PHE A N 1
ATOM 882 C CA . PHE A 1 115 ? 2.872 -12.238 -14.946 1.00 87.56 115 PHE A CA 1
ATOM 883 C C . PHE A 1 115 ? 2.544 -13.679 -14.521 1.00 87.56 115 PHE A C 1
ATOM 885 O O . PHE A 1 115 ? 2.755 -14.053 -13.372 1.00 87.56 115 PHE A O 1
ATOM 892 N N . THR A 1 116 ? 2.075 -14.519 -15.449 1.00 86.81 116 THR A N 1
ATOM 893 C CA . THR A 1 116 ? 1.896 -15.965 -15.236 1.00 86.81 116 THR A CA 1
ATOM 894 C C . THR A 1 116 ? 3.131 -16.803 -15.588 1.00 86.81 116 THR A C 1
ATOM 896 O O . THR A 1 116 ? 3.093 -18.029 -15.443 1.00 86.81 116 THR A O 1
ATOM 899 N N . HIS A 1 117 ? 4.218 -16.180 -16.060 1.00 87.94 117 HIS A N 1
ATOM 900 C CA . HIS A 1 117 ? 5.447 -16.870 -16.446 1.00 87.94 117 HIS A CA 1
ATOM 901 C C . HIS A 1 117 ? 6.071 -17.620 -15.248 1.00 87.94 117 HIS A C 1
ATOM 903 O O . HIS A 1 117 ? 6.039 -17.099 -14.128 1.00 87.94 117 HIS A O 1
ATOM 909 N N . PRO A 1 118 ? 6.655 -18.822 -15.442 1.00 86.56 118 PRO A N 1
ATOM 910 C CA . PRO A 1 118 ? 7.237 -19.621 -14.357 1.00 86.56 118 PRO A CA 1
ATOM 911 C C . PRO A 1 118 ? 8.289 -18.906 -13.501 1.00 86.56 118 PRO A C 1
ATOM 913 O O . PRO A 1 118 ? 8.436 -19.236 -12.327 1.00 86.56 118 PRO A O 1
ATOM 916 N N . ASP A 1 119 ? 8.967 -17.894 -14.034 1.00 86.81 119 ASP A N 1
ATOM 917 C CA . ASP A 1 119 ? 9.959 -17.122 -13.274 1.00 86.81 119 ASP A CA 1
ATOM 918 C C . ASP A 1 119 ? 9.346 -16.385 -12.072 1.00 86.81 119 ASP A C 1
ATOM 920 O O . ASP A 1 119 ? 10.013 -16.210 -11.056 1.00 86.81 119 ASP A O 1
ATOM 924 N N . TYR A 1 120 ? 8.053 -16.039 -12.120 1.00 82.50 120 TYR A N 1
ATOM 925 C CA . TYR A 1 120 ? 7.336 -15.494 -10.959 1.00 82.50 120 TYR A CA 1
ATOM 926 C C . TYR A 1 120 ? 6.987 -16.560 -9.905 1.00 82.50 120 TYR A C 1
ATOM 928 O O . TYR A 1 120 ? 6.662 -16.205 -8.773 1.00 82.50 120 TYR A O 1
ATOM 936 N N . LYS A 1 121 ? 7.072 -17.858 -10.244 1.00 72.12 121 LYS A N 1
ATOM 937 C CA . LYS A 1 121 ? 6.831 -18.992 -9.328 1.00 72.12 121 LYS A CA 1
ATOM 938 C C . LYS A 1 121 ? 8.103 -19.482 -8.636 1.00 72.12 121 LYS A C 1
ATOM 940 O O . LYS A 1 121 ? 8.047 -19.890 -7.479 1.00 72.12 121 LYS A O 1
ATOM 945 N N . ASN A 1 122 ? 9.243 -19.442 -9.328 1.00 59.38 122 ASN A N 1
ATOM 946 C CA . ASN A 1 122 ? 10.525 -19.963 -8.829 1.00 59.38 122 ASN A CA 1
ATOM 947 C C . ASN A 1 122 ? 11.147 -19.118 -7.698 1.00 59.38 122 ASN A C 1
ATOM 949 O O . ASN A 1 122 ? 12.205 -19.456 -7.175 1.00 59.38 122 ASN A O 1
ATOM 953 N N . SER A 1 123 ? 10.477 -18.048 -7.271 1.00 52.69 123 SER A N 1
ATOM 954 C CA . SER A 1 123 ? 10.895 -17.163 -6.182 1.00 52.69 123 SER A CA 1
ATOM 955 C C . SER A 1 123 ? 10.765 -17.775 -4.774 1.00 52.69 123 SER A C 1
ATOM 957 O O . SER A 1 123 ? 11.224 -17.154 -3.813 1.00 52.69 123 SER A O 1
ATOM 959 N N . GLY A 1 124 ? 10.245 -19.004 -4.636 1.00 44.28 124 GLY A N 1
ATOM 960 C CA . GLY A 1 124 ? 10.332 -19.813 -3.408 1.00 44.28 124 GLY A CA 1
ATOM 961 C C . GLY A 1 124 ? 9.262 -19.539 -2.345 1.00 44.28 124 GLY A C 1
ATOM 962 O O . GLY A 1 124 ? 9.275 -20.179 -1.296 1.00 44.28 124 GLY A O 1
ATOM 963 N N . GLN A 1 125 ? 8.309 -18.643 -2.604 1.00 47.56 125 GLN A N 1
ATOM 964 C CA . GLN A 1 125 ? 7.179 -18.378 -1.713 1.00 47.56 125 GLN A CA 1
ATOM 965 C C . GLN A 1 125 ? 5.872 -18.451 -2.494 1.00 47.56 125 GLN A C 1
ATOM 967 O O . GLN A 1 125 ? 5.609 -17.663 -3.397 1.00 47.56 125 GLN A O 1
ATOM 972 N N . GLN A 1 126 ? 5.026 -19.411 -2.125 1.00 43.22 126 GLN A N 1
ATOM 973 C CA . GLN A 1 126 ? 3.641 -19.424 -2.563 1.00 43.22 126 GLN A CA 1
ATOM 974 C C . GLN A 1 126 ? 2.940 -18.233 -1.903 1.00 43.22 126 GLN A C 1
ATOM 976 O O . GLN A 1 126 ? 2.608 -18.281 -0.720 1.00 43.22 126 GLN A O 1
ATOM 981 N N . PHE A 1 127 ? 2.774 -17.143 -2.655 1.00 49.97 127 PHE A N 1
ATOM 982 C CA . PHE A 1 127 ? 2.099 -15.931 -2.199 1.00 49.97 127 PHE A CA 1
ATOM 983 C C . PHE A 1 127 ? 0.652 -16.261 -1.800 1.00 49.97 127 PHE A C 1
ATOM 985 O O . PHE A 1 127 ? -0.246 -16.323 -2.634 1.00 49.97 127 PHE A O 1
ATOM 992 N N . ARG A 1 128 ? 0.411 -16.483 -0.506 1.00 41.03 128 ARG A N 1
ATOM 993 C CA . ARG A 1 128 ? -0.928 -16.491 0.102 1.00 41.03 128 ARG A CA 1
ATOM 994 C C . ARG A 1 128 ? -1.276 -15.082 0.589 1.00 41.03 128 ARG A C 1
ATOM 996 O O . ARG A 1 128 ? -1.623 -14.885 1.745 1.00 41.03 128 ARG A O 1
ATOM 1003 N N . MET A 1 129 ? -1.149 -14.095 -0.294 1.00 44.28 129 MET A N 1
ATOM 1004 C CA . MET A 1 129 ? -1.679 -12.755 -0.048 1.00 44.28 129 MET A CA 1
ATOM 1005 C C . MET A 1 129 ? -2.904 -12.540 -0.919 1.00 44.28 129 MET A C 1
ATOM 1007 O O . MET A 1 129 ? -2.959 -12.996 -2.061 1.00 44.28 129 MET A O 1
ATOM 1011 N N . GLN A 1 130 ? -3.916 -11.897 -0.350 1.00 44.16 130 GLN A N 1
ATOM 1012 C CA . GLN A 1 130 ? -5.189 -11.671 -1.013 1.00 44.16 130 GLN A CA 1
ATOM 1013 C C . GLN A 1 130 ? -4.962 -10.640 -2.128 1.00 44.16 130 GLN A C 1
ATOM 1015 O O . GLN A 1 130 ? -4.750 -9.458 -1.866 1.00 44.16 130 GLN A O 1
ATOM 1020 N N . ILE A 1 131 ? -4.905 -11.115 -3.375 1.00 47.09 131 ILE A N 1
ATOM 1021 C CA . ILE A 1 131 ? -4.727 -10.268 -4.557 1.00 47.09 131 ILE A CA 1
ATOM 1022 C C . ILE A 1 131 ? -6.041 -9.517 -4.785 1.00 47.09 131 ILE A C 1
ATOM 1024 O O . ILE A 1 131 ? -7.051 -10.127 -5.137 1.00 47.09 131 ILE A O 1
ATOM 1028 N N . CYS A 1 132 ? -6.026 -8.197 -4.619 1.00 46.28 132 CYS A N 1
ATOM 1029 C CA . CYS A 1 132 ? -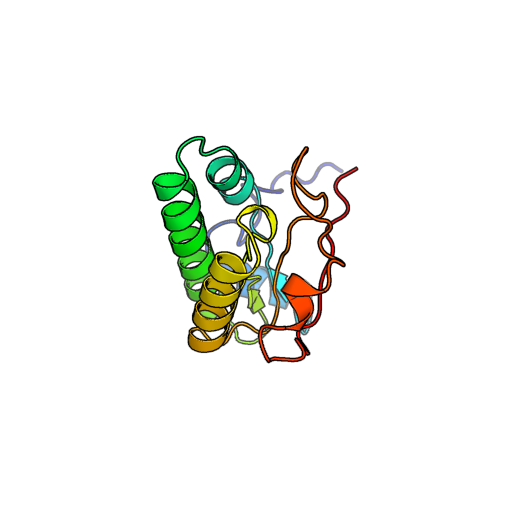7.108 -7.330 -5.079 1.00 46.28 132 CYS A CA 1
ATOM 1030 C C . CYS A 1 132 ? -6.713 -6.713 -6.425 1.00 46.28 132 CYS A C 1
ATOM 1032 O O . CYS A 1 132 ? -5.862 -5.828 -6.484 1.00 46.28 132 CYS A O 1
ATOM 1034 N N . LEU A 1 133 ? -7.337 -7.177 -7.514 1.00 42.38 133 LEU A N 1
ATOM 1035 C CA . LEU A 1 133 ? -7.266 -6.499 -8.809 1.00 42.38 133 LEU A CA 1
ATOM 1036 C C . LEU A 1 133 ? -8.167 -5.257 -8.796 1.00 42.38 133 LEU A C 1
ATOM 1038 O O . LEU A 1 133 ? -9.362 -5.360 -8.528 1.00 42.38 133 LEU A O 1
ATOM 1042 N N . LEU A 1 134 ? -7.608 -4.105 -9.165 1.00 42.47 134 LEU A N 1
ATOM 1043 C CA . LEU A 1 134 ? -8.377 -2.933 -9.581 1.00 42.47 134 LEU A CA 1
ATOM 1044 C C . LEU A 1 134 ? -8.534 -2.971 -11.105 1.00 42.47 134 LEU A C 1
ATOM 1046 O O . LEU A 1 134 ? -7.574 -2.764 -11.843 1.00 42.47 134 LEU A O 1
ATOM 1050 N N . LEU A 1 135 ? -9.753 -3.236 -11.575 1.00 29.78 135 LEU A N 1
ATOM 1051 C CA . LEU A 1 135 ? -10.153 -2.951 -12.951 1.00 29.78 135 LEU A CA 1
ATOM 1052 C C . LEU A 1 135 ? -10.348 -1.435 -13.066 1.00 29.78 135 LEU A C 1
ATOM 1054 O O . LEU A 1 135 ? -11.344 -0.904 -12.584 1.00 29.78 135 LEU A O 1
ATOM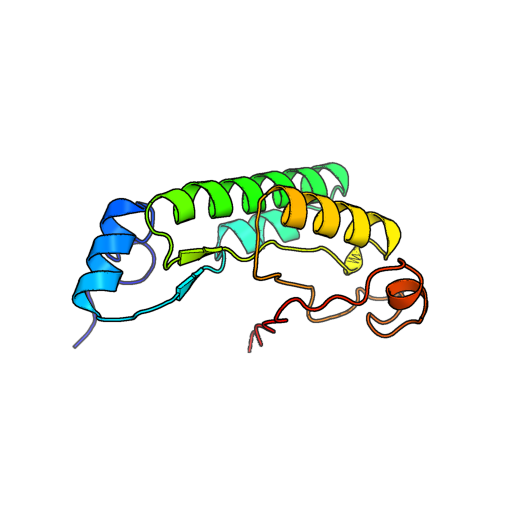 1058 N N . TYR A 1 136 ? -9.396 -0.735 -13.678 1.00 31.00 136 TYR A N 1
ATOM 1059 C CA . TYR A 1 136 ? -9.665 0.599 -14.210 1.00 31.00 136 TYR A CA 1
ATOM 1060 C C . TYR A 1 136 ? -10.374 0.419 -15.562 1.00 31.00 136 TYR A C 1
ATOM 1062 O O . TYR A 1 136 ? -9.755 -0.056 -16.516 1.00 31.00 136 TYR A O 1
ATOM 1070 N N . MET A 1 137 ? -11.674 0.735 -15.607 1.00 31.62 137 MET A N 1
ATOM 1071 C CA . MET A 1 137 ? -12.418 1.054 -16.834 1.00 31.62 137 MET A CA 1
ATOM 1072 C C . MET A 1 137 ? -12.474 2.567 -17.005 1.00 31.62 137 MET A C 1
ATOM 1074 O O . MET A 1 137 ? -12.700 3.251 -15.980 1.00 31.62 137 MET A O 1
#

pLDDT: mean 87.02, std 17.09, range [29.78, 98.44]

Nearest PDB structures (foldseek):
  4xp7-assembly1_A  TM=5.768E-01  e=3.412E-01  Homo sapiens
  1gt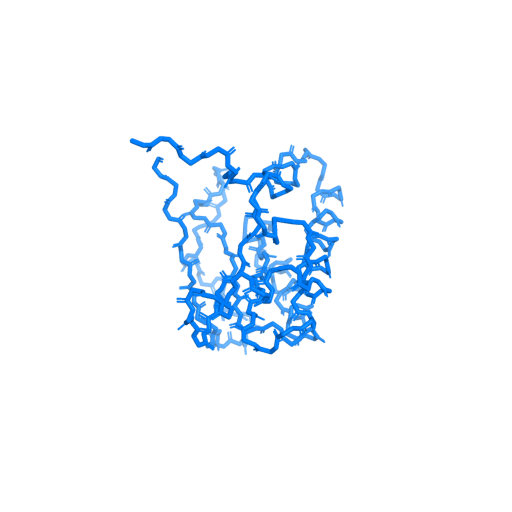8-assembly1_B  TM=7.280E-01  e=1.502E+00  Sus scrofa
  1wke-assembly1_A  TM=4.433E-01  e=4.106E-01  Zymomonas mobilis
  1gt8-assembly2_D  TM=7.283E-01  e=2.314E+00  Sus scrofa
  6rkq-assembly1_A-2  TM=4.319E-01  e=8.615E-01  Zymomonas mobilis subsp. mobilis ZM4 = ATCC 31821

Mean predicted aligned error: 6.04 Å